Protein AF-A0A7Z9W1G8-F1 (afdb_monomer_lite)

Structure (mmCIF, N/CA/C/O backbone):
data_AF-A0A7Z9W1G8-F1
#
_entry.id   AF-A0A7Z9W1G8-F1
#
loop_
_atom_site.group_PDB
_atom_site.id
_atom_site.type_symbol
_atom_site.label_atom_id
_atom_site.label_alt_id
_atom_site.label_comp_id
_atom_site.label_asym_id
_atom_site.label_entity_id
_atom_site.label_seq_id
_atom_site.pdbx_PDB_ins_code
_atom_site.Cartn_x
_atom_site.Cartn_y
_atom_site.Cartn_z
_atom_site.occupancy
_atom_site.B_iso_or_equiv
_atom_site.auth_seq_id
_atom_site.auth_comp_id
_atom_site.auth_asym_id
_atom_site.auth_atom_id
_atom_site.pdbx_PDB_model_num
ATOM 1 N N . MET A 1 1 ? -39.811 21.915 31.260 1.00 35.97 1 MET A N 1
ATOM 2 C CA . MET A 1 1 ? -39.933 23.081 30.360 1.00 35.97 1 MET A CA 1
ATOM 3 C C . MET A 1 1 ? -39.373 22.663 29.004 1.00 35.97 1 MET A C 1
ATOM 5 O O . MET A 1 1 ? -38.176 22.435 28.903 1.00 35.97 1 MET A O 1
ATOM 9 N N . CYS A 1 2 ? -40.238 22.420 28.021 1.00 26.84 2 CYS A N 1
ATOM 10 C CA . CYS A 1 2 ? -39.863 22.025 26.661 1.00 26.84 2 CYS A CA 1
ATOM 11 C C . CYS A 1 2 ? -39.516 23.260 25.822 1.00 26.84 2 CYS A C 1
ATOM 13 O O . CYS A 1 2 ? -40.211 24.267 25.920 1.00 26.84 2 CYS A O 1
ATOM 15 N N . ALA A 1 3 ? -38.518 23.150 24.947 1.00 35.50 3 ALA A N 1
ATOM 16 C CA . ALA A 1 3 ? -38.383 24.015 23.780 1.00 35.50 3 ALA A CA 1
ATOM 17 C C . ALA A 1 3 ? -37.930 23.151 22.595 1.00 35.50 3 ALA A C 1
ATOM 19 O O . ALA A 1 3 ? -36.767 22.778 22.471 1.00 35.50 3 ALA A O 1
ATOM 20 N N . PHE A 1 4 ? -38.912 22.769 21.783 1.00 29.23 4 PHE A N 1
ATOM 21 C CA . PHE A 1 4 ? -38.781 22.031 20.534 1.00 29.23 4 PHE A CA 1
ATOM 22 C C . PHE A 1 4 ? -38.692 23.064 19.405 1.00 29.23 4 PHE A C 1
ATOM 24 O O . PHE A 1 4 ? -39.647 23.807 19.183 1.00 29.23 4 PHE A O 1
ATOM 31 N N . VAL A 1 5 ? -37.547 23.149 18.723 1.00 43.28 5 VAL A N 1
ATOM 32 C CA . VAL A 1 5 ? -37.393 23.953 17.501 1.00 43.28 5 VAL A CA 1
ATOM 33 C C . VAL A 1 5 ? -37.596 23.039 16.298 1.00 43.28 5 VAL A C 1
ATOM 35 O O . VAL A 1 5 ? -36.900 22.041 16.125 1.00 43.28 5 VAL A O 1
ATOM 38 N N . ALA A 1 6 ? -38.599 23.387 15.497 1.00 39.16 6 ALA A N 1
ATOM 39 C CA . ALA A 1 6 ? -39.082 22.637 14.354 1.00 39.16 6 ALA A CA 1
ATOM 40 C C . ALA A 1 6 ? -38.279 22.913 13.071 1.00 39.16 6 ALA A C 1
ATOM 42 O O . ALA A 1 6 ? -37.891 24.0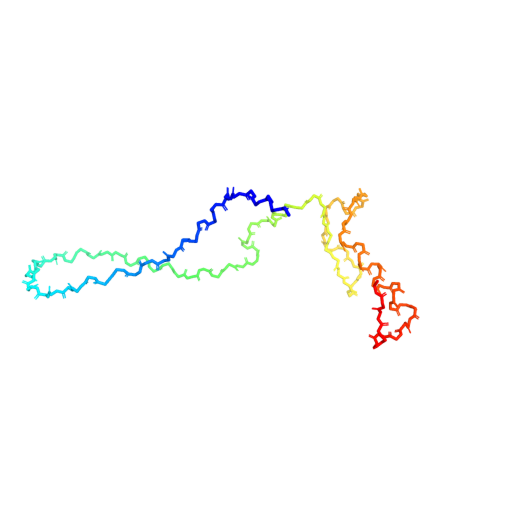43 12.793 1.00 39.16 6 ALA A O 1
ATOM 43 N N . GLY A 1 7 ? -38.179 21.876 12.235 1.00 37.41 7 GLY A N 1
ATOM 44 C CA . GLY A 1 7 ? -38.395 22.015 10.796 1.00 37.41 7 GLY A CA 1
ATOM 45 C C . GLY A 1 7 ? -37.166 22.219 9.915 1.00 37.41 7 GLY A C 1
ATOM 46 O O . GLY A 1 7 ? -36.841 23.346 9.564 1.00 37.41 7 GLY A O 1
ATOM 47 N N . ARG A 1 8 ? -36.608 21.119 9.390 1.00 37.72 8 ARG A N 1
ATOM 48 C CA . ARG A 1 8 ? -36.140 21.062 7.992 1.00 37.72 8 ARG A CA 1
ATOM 49 C C . ARG A 1 8 ? -36.544 19.718 7.383 1.00 37.72 8 ARG A C 1
ATOM 51 O O . ARG A 1 8 ? -36.065 18.664 7.784 1.00 37.72 8 ARG A O 1
ATOM 58 N N . SER A 1 9 ? -37.497 19.808 6.463 1.00 43.09 9 SER A N 1
ATOM 59 C CA . SER A 1 9 ? -38.107 18.731 5.685 1.00 43.09 9 SER A CA 1
ATOM 60 C C . SER A 1 9 ? -37.070 18.020 4.811 1.00 43.09 9 SER A C 1
ATOM 62 O O . SER A 1 9 ? -36.419 18.664 3.991 1.00 43.09 9 SER A O 1
ATOM 64 N N . LEU A 1 10 ? -36.931 16.703 4.966 1.00 45.06 10 LEU A N 1
ATOM 65 C CA . LEU A 1 10 ? -36.134 15.853 4.080 1.00 45.06 10 LEU A CA 1
ATOM 66 C C . LEU A 1 10 ? -37.072 15.257 3.024 1.00 45.06 10 LEU A C 1
ATOM 68 O O . LEU A 1 10 ? -37.858 14.358 3.319 1.00 45.06 10 LEU A O 1
ATOM 72 N N . SER A 1 11 ? -37.016 15.788 1.801 1.00 44.31 11 SER A N 1
ATOM 73 C CA . SER A 1 11 ? -37.791 15.294 0.661 1.00 44.31 11 SER A CA 1
ATOM 74 C C . SER A 1 11 ? -37.340 13.885 0.275 1.00 44.31 11 SER A C 1
ATOM 76 O O . SER A 1 11 ? -36.280 13.695 -0.318 1.00 44.31 11 SER A O 1
ATOM 78 N N . THR A 1 12 ? -38.157 12.889 0.597 1.00 45.31 12 THR A N 1
ATOM 79 C CA . THR A 1 12 ? -38.057 11.532 0.053 1.00 45.31 12 THR A CA 1
ATOM 80 C C . THR A 1 12 ? -38.761 11.529 -1.300 1.00 45.31 12 THR A C 1
ATOM 82 O O . THR A 1 12 ? -39.981 11.643 -1.372 1.00 45.31 12 THR A O 1
ATOM 85 N N . THR A 1 13 ? -38.002 11.450 -2.393 1.00 46.44 13 THR A N 1
ATOM 86 C CA . THR A 1 13 ? -38.599 11.322 -3.730 1.00 46.44 13 THR A CA 1
ATOM 87 C C . THR A 1 13 ? -39.008 9.866 -3.926 1.00 46.44 13 THR A C 1
ATOM 89 O O . THR A 1 13 ? -38.172 9.009 -4.204 1.00 46.44 13 THR A O 1
ATOM 92 N N . LEU A 1 14 ? -40.293 9.581 -3.711 1.00 50.47 14 LEU A N 1
ATOM 93 C CA . LEU A 1 14 ? -40.923 8.305 -4.035 1.00 50.47 14 LEU A CA 1
ATOM 94 C C . LEU A 1 14 ? -41.105 8.212 -5.554 1.00 50.47 14 LEU A C 1
ATOM 96 O O . LEU A 1 14 ? -41.748 9.062 -6.166 1.00 50.47 14 LEU A O 1
ATOM 100 N N . TRP A 1 15 ? -40.537 7.171 -6.155 1.00 41.84 15 TRP A N 1
ATOM 101 C CA . TRP A 1 15 ? -40.754 6.824 -7.556 1.00 41.84 15 TRP A CA 1
ATOM 102 C C . TRP A 1 15 ? -42.209 6.363 -7.744 1.00 41.84 15 TRP A C 1
ATOM 104 O O . TRP A 1 15 ? -42.601 5.329 -7.204 1.00 41.84 15 TRP A O 1
ATOM 114 N N . GLN A 1 16 ? -43.026 7.131 -8.470 1.00 51.47 16 GLN A N 1
ATOM 115 C CA . GLN A 1 16 ? -44.423 6.789 -8.758 1.00 51.47 16 GLN A CA 1
ATOM 116 C C . GLN A 1 16 ? -44.533 6.109 -10.129 1.00 51.47 16 GLN A C 1
ATOM 118 O O . GLN A 1 16 ? -44.219 6.703 -11.157 1.00 51.47 16 GLN A O 1
ATOM 123 N N . SER A 1 17 ? -44.980 4.851 -10.133 1.00 41.62 17 SER A N 1
ATOM 124 C CA . SER A 1 17 ? -45.308 4.095 -11.346 1.00 41.62 17 SER A CA 1
ATOM 125 C C . SER A 1 17 ? -46.710 4.482 -11.825 1.00 41.62 17 SER A C 1
ATOM 127 O O . SER A 1 17 ? -47.675 4.323 -11.079 1.00 41.62 17 SER A O 1
ATOM 129 N N . SER A 1 18 ? -46.825 5.010 -13.047 1.00 59.88 18 SER A N 1
ATOM 130 C CA . SER A 1 18 ? -48.107 5.321 -13.689 1.00 59.88 18 SER A CA 1
ATOM 131 C C . SER A 1 18 ? -48.527 4.157 -14.583 1.00 59.88 18 SER A C 1
ATOM 133 O O . SER A 1 18 ? -47.825 3.811 -15.532 1.00 59.88 18 SER A O 1
ATOM 135 N N . SER A 1 19 ? -49.659 3.535 -14.260 1.00 60.38 19 SER A N 1
ATOM 136 C CA . SER A 1 19 ? -50.265 2.444 -15.028 1.00 60.38 19 SER A CA 1
ATOM 137 C C . SER A 1 19 ? -51.426 3.007 -15.847 1.00 60.38 19 SER A C 1
ATOM 139 O O . SER A 1 19 ? -52.551 3.076 -15.361 1.00 60.38 19 SER A O 1
ATOM 141 N N . ALA A 1 20 ? -51.162 3.455 -17.074 1.00 46.44 20 ALA A N 1
ATOM 142 C CA . ALA A 1 20 ? -52.227 3.781 -18.018 1.00 46.44 20 ALA A CA 1
ATOM 143 C C . ALA A 1 20 ? -52.490 2.558 -18.905 1.00 46.44 20 ALA A C 1
ATOM 145 O O . ALA A 1 20 ? -51.615 2.137 -19.663 1.00 46.44 20 ALA A O 1
ATOM 146 N N . SER A 1 21 ? -53.676 1.965 -18.764 1.00 48.66 21 SER A N 1
ATOM 147 C CA . SER A 1 21 ? -54.160 0.867 -19.601 1.00 48.66 21 SER A CA 1
ATOM 148 C C . SER A 1 21 ? -54.355 1.348 -21.039 1.00 48.66 21 SER A C 1
ATOM 150 O O . SER A 1 21 ? -54.995 2.371 -21.267 1.00 48.66 21 SER A O 1
ATOM 152 N N . ILE A 1 22 ? -53.777 0.624 -21.995 1.00 48.41 22 ILE A N 1
ATOM 153 C CA . ILE A 1 22 ? -53.860 0.918 -23.428 1.00 48.41 22 ILE A CA 1
ATOM 154 C C . ILE A 1 22 ? -54.840 -0.080 -24.043 1.00 48.41 22 ILE A C 1
ATOM 156 O O . ILE A 1 22 ? -54.540 -1.272 -24.107 1.00 48.41 22 ILE A O 1
ATOM 160 N N . ASP A 1 23 ? -55.996 0.410 -24.487 1.00 50.97 23 ASP A N 1
ATOM 161 C CA . ASP A 1 23 ? -56.918 -0.345 -25.337 1.00 50.97 23 ASP A CA 1
ATOM 162 C C . ASP A 1 23 ? -56.442 -0.270 -26.803 1.00 50.97 23 ASP A C 1
ATOM 164 O O . ASP A 1 23 ? -56.066 0.814 -27.261 1.00 50.97 23 ASP A O 1
ATOM 168 N N . PRO A 1 24 ? -56.425 -1.379 -27.566 1.00 52.88 24 PRO A N 1
ATOM 169 C CA . PRO A 1 24 ? -55.952 -1.353 -28.945 1.00 52.88 24 PRO A CA 1
ATOM 170 C C . PRO A 1 24 ? -57.089 -1.070 -29.940 1.00 52.88 24 PRO A C 1
ATOM 172 O O . PRO A 1 24 ? -57.962 -1.912 -30.146 1.00 52.88 24 PRO A O 1
ATOM 175 N N . GLU A 1 25 ? -57.030 0.067 -30.639 1.00 55.66 25 GLU A N 1
ATOM 176 C CA . GLU A 1 25 ? -57.719 0.228 -31.929 1.00 55.66 25 GLU A CA 1
ATOM 177 C C . GLU A 1 25 ? -56.809 -0.206 -33.096 1.00 55.66 25 GLU A C 1
ATOM 179 O O . GLU A 1 25 ? -55.592 0.015 -33.049 1.00 55.66 25 GLU A O 1
ATOM 184 N N . PRO A 1 26 ? -57.357 -0.827 -34.161 1.00 50.00 26 PRO A N 1
ATOM 185 C CA . PRO A 1 26 ? -56.554 -1.370 -35.251 1.00 50.00 26 PRO A CA 1
ATOM 186 C C . PRO A 1 26 ? -56.070 -0.266 -36.204 1.00 50.00 26 PRO A C 1
ATOM 188 O O . PRO A 1 26 ? -56.786 0.185 -37.099 1.00 50.00 26 PRO A O 1
ATOM 191 N N . VAL A 1 27 ? -54.809 0.137 -36.048 1.00 52.22 27 VAL A N 1
ATOM 192 C CA . VAL A 1 27 ? -54.114 1.031 -36.985 1.00 52.22 27 VAL A CA 1
ATOM 193 C C . VAL A 1 27 ? -53.754 0.260 -38.258 1.00 52.22 27 VAL A C 1
ATOM 195 O O . VAL A 1 27 ? -52.967 -0.685 -38.231 1.00 52.22 27 VAL A O 1
ATOM 198 N N . THR A 1 28 ? -54.316 0.676 -39.395 1.00 56.59 28 THR A N 1
ATOM 199 C CA . THR A 1 28 ? -53.921 0.167 -40.717 1.00 56.59 28 THR A CA 1
ATOM 200 C C . THR A 1 28 ? -52.633 0.864 -41.154 1.00 56.59 28 THR A C 1
ATOM 202 O O . THR A 1 28 ? -52.600 2.087 -41.284 1.00 56.59 28 THR A O 1
ATOM 205 N N . VAL A 1 29 ? -51.568 0.090 -41.365 1.00 57.25 29 VAL A N 1
ATOM 206 C CA . VAL A 1 29 ? -50.236 0.596 -41.731 1.00 57.25 29 VAL A CA 1
ATOM 207 C C . VAL A 1 29 ? -50.100 0.614 -43.262 1.00 57.25 29 VAL A C 1
ATOM 209 O O . VAL A 1 29 ? -50.269 -0.442 -43.875 1.00 57.25 29 VAL A O 1
ATOM 212 N N . PRO A 1 30 ? -49.806 1.753 -43.920 1.00 48.34 30 PRO A N 1
ATOM 213 C CA . PRO A 1 30 ? -49.469 1.751 -45.340 1.00 48.34 30 PRO A CA 1
ATOM 214 C C . PRO A 1 30 ? -48.078 1.141 -45.559 1.00 48.34 30 PRO A C 1
ATOM 216 O O . PRO A 1 30 ? -47.154 1.379 -44.780 1.00 48.34 30 PRO A O 1
ATOM 219 N N . SER A 1 31 ? -47.938 0.351 -46.627 1.00 50.09 31 SER A N 1
ATOM 220 C CA . SER A 1 31 ? -46.694 -0.317 -47.014 1.00 50.09 31 SER A CA 1
ATOM 221 C C . SER A 1 31 ? -45.545 0.679 -47.174 1.00 50.09 31 SER A C 1
ATOM 223 O O . SER A 1 31 ? -45.528 1.490 -48.100 1.00 50.09 31 SER A O 1
ATOM 225 N N . ILE A 1 32 ? -44.572 0.583 -46.270 1.00 55.12 32 ILE A N 1
ATOM 226 C CA . ILE A 1 32 ? -43.251 1.185 -46.417 1.00 55.12 32 ILE A CA 1
ATOM 227 C C . ILE A 1 32 ? -42.532 0.440 -47.540 1.00 55.12 32 ILE A C 1
ATOM 229 O O . ILE A 1 32 ? -42.363 -0.777 -47.493 1.00 55.12 32 ILE A O 1
ATOM 233 N N . VAL A 1 33 ? -42.151 1.190 -48.571 1.00 53.97 33 VAL A N 1
ATOM 234 C CA . VAL A 1 33 ? -41.173 0.765 -49.571 1.00 53.97 33 VAL A CA 1
ATOM 235 C C . VAL A 1 33 ? -39.872 0.478 -48.829 1.00 53.97 33 VAL A C 1
ATOM 237 O O . VAL A 1 33 ? -39.331 1.353 -48.155 1.00 53.97 33 VAL A O 1
ATOM 240 N N . GLU A 1 34 ? -39.418 -0.766 -48.913 1.00 60.59 34 GLU A N 1
ATOM 241 C CA . GLU A 1 34 ? -38.190 -1.242 -48.291 1.00 60.59 34 GLU A CA 1
ATOM 242 C C . GLU A 1 34 ? -36.984 -0.641 -49.020 1.00 60.59 34 GLU A C 1
ATOM 244 O O . GLU A 1 34 ? -36.482 -1.180 -50.005 1.00 60.59 34 GLU A O 1
ATOM 249 N N . 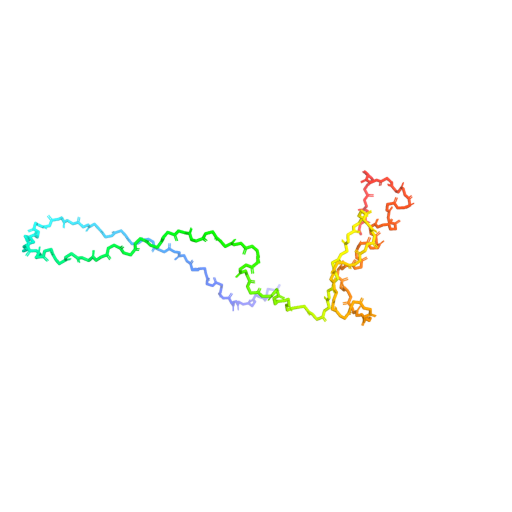GLU A 1 35 ? -36.5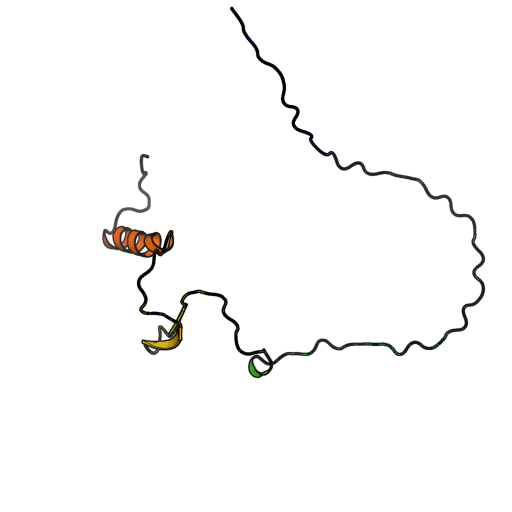41 0.525 -48.558 1.00 51.19 35 GLU A N 1
ATOM 250 C CA . GLU A 1 35 ? -35.220 1.038 -48.890 1.00 51.19 35 GLU A CA 1
ATOM 251 C C . GLU A 1 35 ? -34.195 0.204 -48.118 1.00 51.19 35 GLU A C 1
ATOM 253 O O . GLU A 1 35 ? -34.122 0.247 -46.888 1.00 51.19 35 GLU A O 1
ATOM 258 N N . THR A 1 36 ? -33.443 -0.619 -48.851 1.00 54.53 36 THR A N 1
ATOM 259 C CA . THR A 1 36 ? -32.385 -1.482 -48.324 1.00 54.53 36 THR A CA 1
ATOM 260 C C . THR A 1 36 ? -31.316 -0.634 -47.628 1.00 54.53 36 THR A C 1
ATOM 262 O O . THR A 1 36 ? -30.384 -0.138 -48.258 1.00 54.53 36 THR A O 1
ATOM 265 N N . GLN A 1 37 ? -31.439 -0.468 -46.311 1.00 58.28 37 GLN A N 1
ATOM 266 C CA . GLN A 1 37 ? -30.367 0.059 -45.472 1.00 58.28 37 GLN A CA 1
ATOM 267 C C . GLN A 1 37 ? -29.201 -0.938 -45.482 1.00 58.28 37 GLN A C 1
ATOM 269 O O . GLN A 1 37 ? -29.409 -2.104 -45.133 1.00 58.28 37 GLN A O 1
ATOM 274 N N . PRO A 1 38 ? -27.967 -0.531 -45.840 1.00 51.28 38 PRO A N 1
ATOM 275 C CA . PRO A 1 38 ? -26.820 -1.388 -45.615 1.00 51.28 38 PRO A CA 1
ATOM 276 C C . PRO A 1 38 ? -26.685 -1.603 -44.108 1.00 51.28 38 PRO A C 1
ATOM 278 O O . PRO A 1 38 ? -26.566 -0.661 -43.322 1.00 51.28 38 PRO A O 1
ATOM 281 N N . SER A 1 39 ? -26.739 -2.869 -43.711 1.00 55.34 39 SER A N 1
ATOM 282 C CA . SER A 1 39 ? -26.454 -3.327 -42.363 1.00 55.34 39 SER A CA 1
ATOM 283 C C . SER A 1 39 ? -25.051 -2.869 -41.966 1.00 55.34 39 SER A C 1
ATOM 285 O O . SER A 1 39 ? -24.058 -3.470 -42.381 1.00 55.34 39 SER A O 1
ATOM 287 N N . ASN A 1 40 ? -24.947 -1.823 -41.148 1.00 63.88 40 ASN A N 1
ATOM 288 C CA . ASN A 1 40 ? -23.711 -1.510 -40.439 1.00 63.88 40 ASN A CA 1
ATOM 289 C C . ASN A 1 40 ? -23.523 -2.530 -39.310 1.00 63.88 40 ASN A C 1
ATOM 291 O O . ASN A 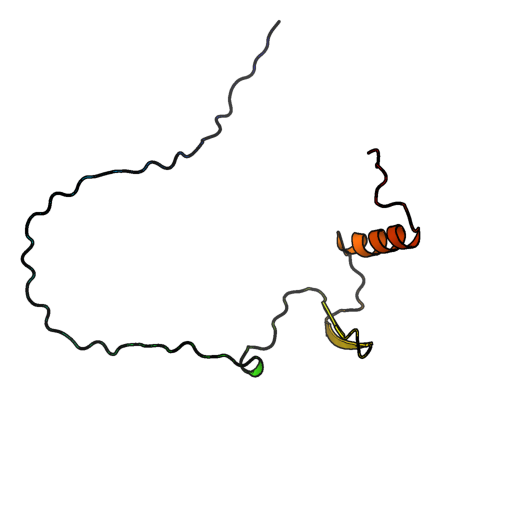1 40 ? -23.645 -2.214 -38.128 1.00 63.88 40 ASN A O 1
ATOM 295 N N . THR A 1 41 ? -23.235 -3.774 -39.685 1.00 62.06 41 THR A N 1
ATOM 296 C CA . THR A 1 41 ? -22.693 -4.778 -38.776 1.00 62.06 41 THR A CA 1
ATOM 297 C C . THR A 1 41 ? -21.238 -4.402 -38.526 1.00 62.06 41 THR A C 1
ATOM 299 O O . THR A 1 41 ? -20.333 -4.842 -39.229 1.00 62.06 41 THR A O 1
ATOM 302 N N . VAL A 1 42 ? -21.008 -3.507 -37.564 1.00 73.75 42 VAL A N 1
ATOM 303 C CA . VAL A 1 42 ? -19.659 -3.244 -37.059 1.00 73.75 42 VAL A CA 1
ATOM 304 C C . VAL A 1 42 ? -19.293 -4.433 -36.183 1.00 73.75 42 VAL A C 1
ATOM 306 O O . VAL A 1 42 ? -19.739 -4.531 -35.040 1.00 73.75 42 VAL A O 1
ATOM 309 N N . GLU A 1 43 ? -18.530 -5.371 -36.741 1.00 73.75 43 GLU A N 1
ATOM 310 C CA . GLU A 1 43 ? -17.977 -6.471 -35.958 1.00 73.75 43 GLU A CA 1
ATOM 311 C C . GLU A 1 43 ? -17.134 -5.914 -34.797 1.00 73.75 43 GLU A C 1
ATOM 313 O O . GLU A 1 43 ? -16.408 -4.926 -34.978 1.00 73.75 43 GLU A O 1
ATOM 318 N N . PRO A 1 44 ? -17.216 -6.506 -33.591 1.00 75.12 44 PRO A N 1
ATOM 319 C CA . PRO A 1 44 ? -16.397 -6.076 -32.471 1.00 75.12 44 PRO A CA 1
ATOM 320 C C . PRO A 1 44 ? -14.924 -6.280 -32.825 1.00 75.12 44 PRO A C 1
ATOM 322 O O . PRO A 1 44 ? -14.432 -7.404 -32.923 1.00 75.12 44 PRO A O 1
ATOM 325 N N . ARG A 1 45 ? -14.208 -5.173 -33.033 1.00 76.00 45 ARG A N 1
ATOM 326 C CA . ARG A 1 45 ? -12.779 -5.209 -33.328 1.00 76.00 45 ARG A CA 1
ATOM 327 C C . ARG A 1 45 ? -12.030 -5.679 -32.086 1.00 76.00 45 ARG A C 1
ATOM 329 O O . ARG A 1 45 ? -12.050 -5.008 -31.056 1.00 76.00 45 ARG A O 1
ATOM 336 N N . VAL A 1 46 ? -11.334 -6.805 -32.205 1.00 78.69 46 VAL A N 1
ATOM 337 C CA . VAL A 1 46 ? -10.321 -7.207 -31.228 1.00 78.69 46 VAL A CA 1
ATOM 338 C C . VAL A 1 46 ? -9.170 -6.210 -31.351 1.00 78.69 46 VAL A C 1
ATOM 340 O O . VAL A 1 46 ? -8.538 -6.126 -32.402 1.00 78.69 46 VAL A O 1
ATOM 343 N N . LEU A 1 47 ? -8.961 -5.400 -30.315 1.00 72.81 47 LEU A N 1
ATOM 344 C CA . LEU A 1 47 ? -7.810 -4.505 -30.230 1.00 72.81 47 LEU A CA 1
ATOM 345 C C . LEU A 1 47 ? -6.648 -5.286 -29.624 1.00 72.81 47 LEU A C 1
ATOM 347 O O . LEU A 1 47 ? -6.789 -5.839 -28.531 1.00 72.81 47 LEU A O 1
ATOM 351 N N . ASP A 1 48 ? -5.515 -5.321 -30.322 1.00 77.50 48 ASP A N 1
ATOM 352 C CA . ASP A 1 48 ? -4.262 -5.744 -29.707 1.00 77.50 48 ASP A CA 1
ATOM 353 C C . ASP A 1 48 ? -3.793 -4.657 -28.724 1.00 77.50 48 ASP A C 1
ATOM 355 O O . ASP A 1 48 ? -4.078 -3.470 -28.897 1.00 77.50 48 ASP A O 1
ATOM 359 N N . VAL A 1 49 ? -3.053 -5.033 -27.682 1.00 72.75 49 VAL A N 1
ATOM 360 C CA . VAL A 1 49 ? -2.474 -4.079 -26.722 1.00 72.75 49 VAL A CA 1
ATOM 361 C C . VAL A 1 49 ? -1.560 -3.081 -27.439 1.00 72.75 49 VAL A C 1
ATOM 363 O O . VAL A 1 49 ? -1.499 -1.918 -27.047 1.00 72.75 49 VAL A O 1
ATOM 366 N N . SER A 1 50 ? -0.907 -3.507 -28.525 1.00 74.25 50 SER A N 1
ATOM 367 C CA . SER A 1 50 ? -0.105 -2.648 -29.402 1.00 74.25 50 SER A CA 1
ATOM 368 C C . SER A 1 50 ? -0.920 -1.622 -30.199 1.00 74.25 50 SER A C 1
ATOM 370 O O . SER A 1 50 ? -0.367 -0.594 -30.587 1.00 74.25 50 SER A O 1
ATOM 372 N N . ASP A 1 51 ? -2.220 -1.860 -30.402 1.00 77.44 51 ASP A N 1
ATOM 373 C CA . ASP A 1 51 ? -3.143 -0.937 -31.076 1.00 77.44 51 ASP A CA 1
ATOM 374 C C . ASP A 1 51 ? -3.767 0.082 -30.110 1.00 77.44 51 ASP A C 1
ATOM 376 O O . ASP A 1 51 ? -4.456 1.019 -30.533 1.00 77.44 51 ASP A O 1
ATOM 380 N N . LEU A 1 52 ? -3.553 -0.089 -28.801 1.00 74.12 52 LEU A N 1
ATOM 381 C CA . LEU A 1 52 ? -4.016 0.869 -27.811 1.00 74.12 52 LEU A CA 1
ATOM 382 C C . LEU A 1 52 ? -3.119 2.115 -27.848 1.00 74.12 52 LEU A C 1
ATOM 384 O O . LEU A 1 52 ? -1.892 2.003 -27.899 1.00 74.12 52 LEU A O 1
ATOM 388 N N . PRO A 1 53 ? -3.699 3.328 -27.792 1.00 71.00 53 PRO A N 1
ATOM 389 C CA . PRO A 1 53 ? -2.909 4.545 -27.688 1.00 71.00 53 PRO A CA 1
ATOM 390 C C . PRO A 1 53 ? -1.979 4.455 -26.475 1.00 71.00 53 PRO A C 1
ATOM 392 O O . PRO A 1 53 ? -2.380 3.939 -25.427 1.00 71.00 53 PRO A O 1
ATOM 395 N N . SER A 1 54 ? -0.755 4.978 -26.622 1.00 69.75 54 SER A N 1
ATOM 396 C CA . SER A 1 54 ? 0.271 4.953 -25.575 1.00 69.75 54 SER A CA 1
ATOM 397 C C . SER A 1 54 ? -0.334 5.309 -24.218 1.00 69.75 54 SER A C 1
ATOM 399 O O . SER A 1 54 ? -1.065 6.297 -24.090 1.00 69.75 54 SER A O 1
ATOM 401 N N . HIS A 1 55 ? -0.094 4.449 -23.225 1.00 66.38 55 HIS A N 1
ATOM 402 C CA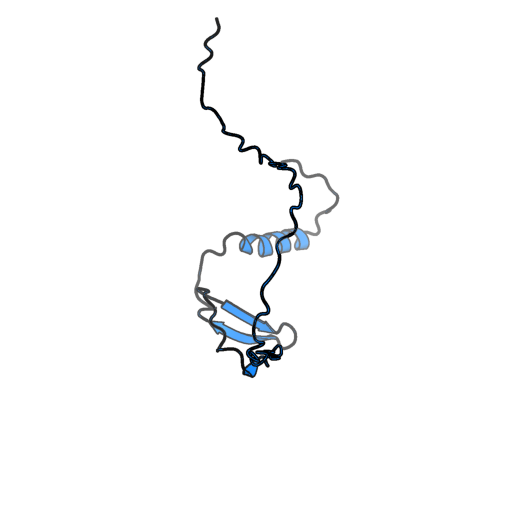 . HIS A 1 55 ? -0.760 4.494 -21.927 1.00 66.38 55 HIS A CA 1
ATOM 403 C C . HIS A 1 55 ? -0.689 5.903 -21.325 1.00 66.38 55 HIS A C 1
ATOM 405 O O . HIS A 1 55 ? 0.341 6.331 -20.807 1.00 66.38 55 HIS A O 1
ATOM 411 N N . ARG A 1 56 ? -1.796 6.652 -21.395 1.00 74.12 56 ARG A N 1
ATOM 412 C CA . ARG A 1 56 ? -1.887 7.971 -20.770 1.00 74.12 56 ARG A CA 1
ATOM 413 C C . ARG A 1 56 ? -2.249 7.797 -19.309 1.00 74.12 56 ARG A C 1
ATOM 415 O O . ARG A 1 56 ? -3.420 7.823 -18.935 1.00 74.12 56 ARG A O 1
ATOM 422 N N . LEU A 1 57 ? -1.221 7.626 -18.489 1.00 84.62 57 LEU A N 1
ATOM 423 C CA . LEU A 1 57 ? -1.358 7.630 -17.046 1.00 84.62 57 LEU A CA 1
ATOM 424 C C . LEU A 1 57 ? -1.489 9.072 -16.545 1.00 84.62 57 LEU A C 1
ATOM 426 O O . LEU A 1 57 ? -0.588 9.887 -16.715 1.00 84.62 57 LEU A O 1
ATOM 430 N N . ARG A 1 58 ? -2.623 9.387 -15.914 1.00 89.56 58 ARG A N 1
ATOM 431 C CA . ARG A 1 58 ? -2.844 10.661 -15.213 1.00 89.56 58 ARG A CA 1
ATOM 432 C C . ARG A 1 58 ? -2.567 10.487 -13.724 1.00 89.56 58 ARG A C 1
ATOM 434 O O . ARG A 1 58 ? -3.449 10.668 -12.893 1.00 89.56 58 ARG A O 1
ATOM 441 N N . ALA A 1 59 ? -1.350 10.072 -13.413 1.00 91.88 59 ALA A N 1
ATOM 442 C CA . ALA A 1 59 ? -0.831 10.046 -12.059 1.00 91.88 59 ALA A CA 1
ATOM 443 C C . ALA A 1 59 ? 0.319 11.041 -11.991 1.00 91.88 59 ALA A C 1
ATOM 445 O O . ALA A 1 59 ? 1.066 11.195 -12.952 1.00 91.88 59 ALA A O 1
ATOM 446 N N . GLU A 1 60 ? 0.457 11.714 -10.858 1.00 93.19 60 GLU A N 1
ATOM 447 C CA . GLU A 1 60 ? 1.567 12.637 -10.664 1.00 93.19 60 GLU A CA 1
ATOM 448 C C . GLU A 1 60 ? 2.893 11.849 -10.539 1.00 93.19 60 GLU A C 1
ATOM 450 O O . GLU A 1 60 ? 3.931 12.381 -10.893 1.00 93.19 60 GLU A O 1
ATOM 455 N N . ALA A 1 61 ? 2.888 10.613 -10.018 1.00 94.50 61 ALA A N 1
ATOM 456 C CA . ALA A 1 61 ? 4.026 9.679 -10.020 1.00 94.50 61 ALA A CA 1
ATOM 457 C C . ALA A 1 61 ? 3.527 8.239 -10.118 1.00 94.50 61 ALA A C 1
ATOM 459 O O . ALA A 1 61 ? 2.434 7.918 -9.641 1.00 94.50 61 ALA A O 1
ATOM 460 N N . ALA A 1 62 ? 4.345 7.367 -10.703 1.00 94.38 62 ALA A N 1
ATOM 461 C CA . ALA A 1 62 ? 4.057 5.946 -10.793 1.00 94.38 62 ALA A CA 1
ATOM 462 C C . ALA A 1 62 ? 5.313 5.108 -11.045 1.00 94.38 62 ALA A C 1
ATOM 464 O O . ALA A 1 62 ? 6.294 5.566 -11.632 1.00 94.38 62 ALA A O 1
ATOM 465 N N . VAL A 1 63 ? 5.250 3.849 -10.620 1.00 94.81 63 VAL A N 1
ATOM 466 C CA . VAL A 1 63 ? 6.282 2.839 -10.841 1.00 94.81 63 VAL A CA 1
ATOM 467 C C . VAL A 1 63 ? 5.615 1.490 -11.093 1.00 94.81 63 VAL A C 1
ATOM 469 O O . VAL A 1 63 ? 4.656 1.129 -10.413 1.00 94.81 63 VAL A O 1
ATOM 472 N N . VAL A 1 64 ? 6.122 0.746 -12.072 1.00 94.81 64 VAL A N 1
ATOM 473 C CA . VAL A 1 64 ? 5.766 -0.651 -12.324 1.00 94.81 64 VAL A CA 1
ATOM 474 C C . VAL A 1 64 ? 7.019 -1.487 -12.122 1.00 94.81 64 VAL A C 1
ATOM 476 O O . VAL A 1 64 ? 8.024 -1.301 -12.807 1.00 94.81 64 VAL A O 1
ATOM 479 N N . TYR A 1 65 ? 6.950 -2.400 -11.162 1.00 96.75 65 TYR A N 1
ATOM 480 C CA . TYR A 1 65 ? 8.065 -3.224 -10.716 1.00 96.75 65 TYR A CA 1
ATOM 481 C C . TYR A 1 65 ? 7.767 -4.701 -10.969 1.00 96.75 65 TYR A C 1
ATOM 483 O O . TYR A 1 65 ? 6.672 -5.173 -10.661 1.00 96.75 65 TYR A O 1
ATOM 491 N N . ASN A 1 66 ? 8.738 -5.433 -11.511 1.00 97.50 66 ASN A N 1
ATOM 492 C CA . ASN A 1 66 ? 8.665 -6.879 -11.648 1.00 97.50 66 ASN A CA 1
ATOM 493 C C . ASN A 1 66 ? 9.270 -7.547 -10.399 1.00 97.50 66 ASN A C 1
ATOM 495 O O . ASN A 1 66 ? 10.491 -7.533 -10.241 1.00 97.50 66 ASN A O 1
ATOM 499 N N . PRO A 1 67 ? 8.467 -8.196 -9.536 1.00 96.75 67 PRO A N 1
ATOM 500 C CA . PRO A 1 67 ? 8.983 -8.814 -8.317 1.00 96.75 67 PRO A CA 1
ATOM 501 C C . PRO A 1 67 ? 9.799 -10.090 -8.559 1.00 96.75 67 PRO A C 1
ATOM 503 O O . PRO A 1 67 ? 10.460 -10.545 -7.634 1.00 96.75 67 PRO A O 1
ATOM 506 N N . LYS A 1 68 ? 9.755 -10.683 -9.764 1.00 97.75 68 LYS A N 1
ATOM 507 C CA . LYS A 1 68 ? 10.543 -11.879 -10.107 1.00 97.75 68 LYS A CA 1
ATOM 508 C C . LYS A 1 68 ? 11.949 -11.532 -10.588 1.00 97.75 68 LYS A C 1
ATOM 510 O O . LYS A 1 68 ? 12.894 -12.210 -10.210 1.00 97.75 68 LYS A O 1
ATOM 515 N N . THR A 1 69 ? 12.079 -10.520 -11.451 1.00 97.69 69 THR A N 1
ATOM 516 C CA . THR A 1 69 ? 13.387 -10.079 -11.981 1.00 97.69 69 THR A CA 1
ATOM 517 C C . THR A 1 69 ? 14.010 -8.958 -11.156 1.00 97.69 69 THR A C 1
ATOM 519 O O . THR A 1 69 ? 15.187 -8.667 -11.315 1.00 97.69 69 THR A O 1
ATOM 522 N N . HIS A 1 70 ? 13.237 -8.358 -10.249 1.00 96.50 70 HIS A N 1
ATOM 523 C CA . HIS A 1 70 ? 13.607 -7.193 -9.450 1.00 96.50 70 HIS A CA 1
ATOM 524 C C . HIS A 1 70 ? 13.901 -5.924 -10.267 1.00 96.50 70 HIS A C 1
ATOM 526 O O . HIS A 1 70 ? 14.600 -5.027 -9.797 1.00 96.50 70 HIS A O 1
ATOM 532 N N . GLU A 1 71 ? 13.322 -5.811 -11.462 1.00 97.12 71 GLU A N 1
ATOM 533 C CA . GLU A 1 71 ? 13.525 -4.679 -12.368 1.00 97.12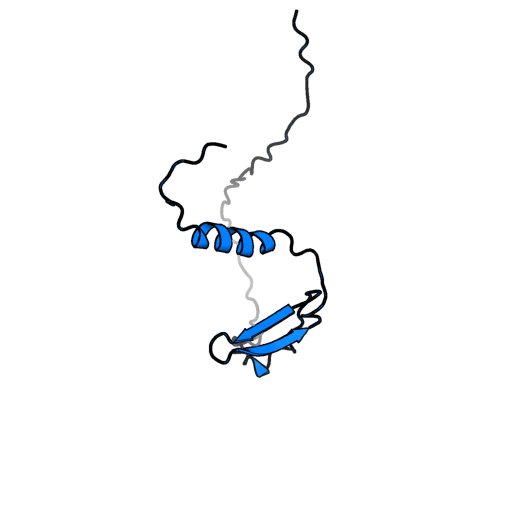 71 GLU A CA 1
ATOM 534 C C . GLU A 1 71 ? 12.309 -3.748 -12.410 1.00 97.12 71 GLU A C 1
ATOM 536 O O . GLU A 1 71 ? 11.155 -4.175 -12.308 1.00 97.12 71 GLU A O 1
ATOM 541 N N . ILE A 1 72 ? 12.564 -2.454 -12.605 1.00 95.62 72 ILE A N 1
ATOM 542 C CA . ILE A 1 72 ? 11.523 -1.473 -12.916 1.00 95.62 72 ILE A CA 1
ATOM 543 C C . ILE A 1 72 ? 11.244 -1.550 -14.416 1.00 95.62 72 ILE A C 1
ATOM 545 O O . ILE A 1 72 ? 12.109 -1.240 -15.229 1.00 95.62 72 ILE A O 1
ATOM 549 N N . VAL A 1 73 ? 10.024 -1.939 -14.777 1.00 94.88 73 VAL A N 1
ATOM 550 C CA . VAL A 1 73 ? 9.584 -2.045 -16.177 1.00 94.88 73 VAL A CA 1
ATOM 551 C C . VAL A 1 73 ? 9.258 -0.663 -16.742 1.00 94.88 73 VAL A C 1
ATOM 553 O O . VAL A 1 73 ? 9.493 -0.390 -17.916 1.00 94.88 73 VAL A O 1
ATOM 556 N N . TRP A 1 74 ? 8.708 0.218 -15.904 1.00 93.62 74 TRP A N 1
ATOM 557 C CA . TRP A 1 74 ? 8.347 1.581 -16.278 1.00 93.62 74 TRP A CA 1
ATOM 558 C C . TRP A 1 74 ? 8.213 2.471 -15.036 1.00 93.62 74 TRP A C 1
ATOM 560 O O . TRP A 1 74 ? 7.807 1.999 -13.972 1.00 93.62 74 TRP A O 1
ATOM 570 N N . ALA A 1 75 ? 8.530 3.760 -15.162 1.00 93.88 75 ALA A N 1
ATOM 571 C CA . ALA A 1 75 ? 8.401 4.731 -14.080 1.00 93.88 75 ALA A CA 1
ATOM 572 C C . ALA A 1 75 ? 8.194 6.162 -14.597 1.00 93.88 75 ALA A C 1
ATOM 574 O O . ALA A 1 75 ? 8.623 6.515 -15.693 1.00 93.88 75 ALA A O 1
ATOM 575 N N . THR A 1 76 ? 7.571 7.006 -13.776 1.00 94.31 76 THR A N 1
ATOM 576 C CA . THR A 1 76 ? 7.493 8.467 -13.938 1.00 94.31 76 THR A CA 1
ATOM 577 C C . THR A 1 76 ? 7.544 9.101 -12.550 1.00 94.31 76 THR A C 1
ATOM 579 O O . THR A 1 76 ? 6.779 8.702 -11.674 1.00 94.31 76 THR A O 1
ATOM 582 N N . ASP A 1 77 ? 8.481 10.029 -12.330 1.00 95.31 77 ASP A N 1
ATOM 583 C CA . ASP A 1 77 ? 8.713 10.738 -11.056 1.00 95.31 77 ASP A CA 1
ATOM 584 C C . ASP A 1 77 ? 8.812 9.837 -9.806 1.00 95.31 77 ASP A C 1
ATOM 586 O O . ASP A 1 77 ? 8.502 10.244 -8.687 1.00 95.31 77 ASP A O 1
ATOM 590 N N . ALA A 1 78 ? 9.288 8.597 -9.977 1.00 93.81 78 ALA A N 1
ATOM 591 C CA . ALA A 1 78 ? 9.228 7.550 -8.952 1.00 93.81 78 ALA A CA 1
ATOM 592 C C . ALA A 1 78 ? 10.061 7.817 -7.683 1.00 93.81 78 ALA A C 1
ATOM 594 O O . ALA A 1 78 ? 9.831 7.174 -6.665 1.00 93.81 78 ALA A O 1
ATOM 595 N N . GLN A 1 79 ? 11.030 8.735 -7.737 1.00 95.62 79 GLN A N 1
ATOM 596 C CA . GLN A 1 79 ? 11.903 9.074 -6.604 1.00 95.62 79 GLN A CA 1
ATOM 597 C C . GLN A 1 79 ? 11.491 10.372 -5.894 1.00 95.62 79 GLN A C 1
ATOM 599 O O . GLN A 1 79 ? 12.154 10.800 -4.951 1.00 95.62 79 GLN A O 1
ATOM 604 N N . GLN A 1 80 ? 10.419 11.033 -6.340 1.00 96.50 80 GLN A N 1
ATOM 605 C CA . GLN A 1 80 ? 9.984 12.277 -5.719 1.00 96.50 80 GLN A CA 1
ATOM 606 C C . GLN A 1 80 ? 9.249 11.996 -4.403 1.00 96.50 80 GLN A C 1
ATOM 608 O O . GLN A 1 80 ? 8.292 11.224 -4.360 1.00 96.50 80 GLN A O 1
ATOM 613 N N . GLN A 1 81 ? 9.668 12.661 -3.324 1.00 96.25 81 GLN A N 1
ATOM 614 C CA . GLN A 1 81 ? 9.028 12.536 -2.015 1.00 96.25 81 GLN A CA 1
ATOM 615 C C . GLN A 1 81 ? 7.647 13.195 -2.001 1.00 96.25 81 GLN A C 1
ATOM 617 O O . GLN A 1 81 ? 7.493 14.331 -2.453 1.00 96.25 81 GLN A O 1
ATOM 622 N N . ARG A 1 82 ? 6.644 12.486 -1.467 1.00 95.62 82 ARG A N 1
ATOM 623 C CA . ARG A 1 82 ? 5.241 12.922 -1.475 1.00 95.62 82 ARG A CA 1
ATOM 624 C C . ARG A 1 82 ? 4.463 12.407 -0.264 1.00 95.62 82 ARG A C 1
ATOM 626 O O . ARG A 1 82 ? 4.826 11.371 0.295 1.00 95.62 82 ARG A O 1
ATOM 633 N N . PRO A 1 83 ? 3.360 13.069 0.123 1.00 97.06 83 PRO A N 1
ATOM 634 C CA . PRO A 1 83 ? 2.386 12.485 1.035 1.00 97.06 83 PRO A CA 1
ATOM 635 C C . PRO A 1 83 ? 1.730 11.254 0.398 1.00 97.06 83 PRO A C 1
ATOM 637 O O . PRO A 1 83 ? 1.160 11.336 -0.685 1.00 97.06 83 PRO A O 1
ATOM 640 N N . ILE A 1 84 ? 1.778 10.115 1.088 1.00 96.75 84 ILE A N 1
ATOM 641 C CA . ILE A 1 84 ? 1.275 8.828 0.569 1.00 96.75 84 ILE A CA 1
ATOM 642 C C . ILE A 1 84 ? -0.096 8.425 1.148 1.00 96.75 84 ILE A C 1
ATOM 644 O O . ILE A 1 84 ? -0.629 7.360 0.839 1.00 96.75 84 ILE A O 1
ATOM 648 N N . ALA A 1 85 ? -0.683 9.280 1.995 1.00 96.44 85 ALA A N 1
ATOM 649 C CA . ALA A 1 85 ? -1.987 9.089 2.632 1.00 96.44 85 ALA A CA 1
ATOM 650 C C . ALA A 1 85 ? -2.156 7.677 3.235 1.00 96.44 85 ALA A C 1
ATOM 652 O O . ALA A 1 85 ? -1.376 7.253 4.085 1.00 96.44 85 ALA A O 1
ATOM 653 N N . SER A 1 86 ? -3.179 6.932 2.812 1.00 98.56 86 SER A N 1
ATOM 654 C CA . SER A 1 86 ? -3.466 5.603 3.359 1.00 98.56 86 SER A CA 1
ATOM 655 C C . SER A 1 86 ? -2.465 4.518 2.956 1.00 98.56 86 SER A C 1
ATOM 657 O O . SER A 1 86 ? -2.509 3.454 3.567 1.00 98.56 86 SER A O 1
ATOM 659 N N . ILE A 1 87 ? -1.535 4.762 2.023 1.00 97.56 87 ILE A N 1
ATOM 660 C CA . ILE A 1 87 ? -0.461 3.801 1.703 1.00 97.56 87 ILE A CA 1
ATOM 661 C C . ILE A 1 87 ? 0.448 3.577 2.920 1.00 97.56 87 ILE A C 1
ATOM 663 O O . ILE A 1 87 ? 0.966 2.478 3.095 1.00 97.56 87 ILE A O 1
ATOM 667 N N . THR A 1 88 ? 0.545 4.544 3.842 1.00 97.94 88 THR A N 1
ATOM 668 C CA . THR A 1 88 ? 1.236 4.379 5.135 1.00 97.94 88 THR A CA 1
ATOM 669 C C . THR A 1 88 ? 0.776 3.127 5.896 1.00 97.94 88 THR A C 1
ATOM 671 O O . THR A 1 88 ? 1.572 2.508 6.599 1.00 97.94 88 THR A O 1
ATOM 674 N N . LYS A 1 89 ? -0.480 2.691 5.703 1.00 98.38 89 LYS A N 1
ATOM 675 C CA . LYS A 1 89 ? -1.022 1.479 6.335 1.00 98.38 89 LYS A CA 1
ATOM 676 C C . LYS A 1 89 ? -0.298 0.199 5.911 1.00 98.38 89 LYS A C 1
ATOM 678 O O . LYS A 1 89 ? -0.322 -0.755 6.676 1.00 98.38 89 LYS A O 1
ATOM 683 N N . VAL A 1 90 ? 0.363 0.171 4.749 1.00 98.25 90 VAL A N 1
ATOM 684 C CA . VAL A 1 90 ? 1.190 -0.974 4.331 1.00 98.25 90 VAL A CA 1
ATOM 685 C C . VAL A 1 90 ? 2.342 -1.168 5.313 1.00 98.25 90 VAL A C 1
ATOM 687 O O . VAL A 1 90 ? 2.524 -2.268 5.823 1.00 98.25 90 VAL A O 1
ATOM 690 N N . MET A 1 91 ? 3.063 -0.096 5.658 1.00 98.00 91 MET A N 1
ATOM 691 C CA . MET A 1 91 ? 4.145 -0.182 6.641 1.00 98.00 91 MET A CA 1
ATOM 692 C C . MET A 1 91 ? 3.608 -0.530 8.032 1.00 98.00 91 MET A C 1
ATOM 694 O O . MET A 1 91 ? 4.191 -1.357 8.724 1.00 98.00 91 MET A O 1
ATOM 698 N N . THR A 1 92 ? 2.466 0.040 8.432 1.00 97.94 92 THR A N 1
ATOM 699 C CA . THR A 1 92 ? 1.817 -0.325 9.701 1.00 97.94 92 THR A CA 1
ATOM 700 C C . THR A 1 92 ? 1.469 -1.812 9.753 1.00 97.94 92 THR A C 1
ATOM 702 O O . THR A 1 92 ? 1.760 -2.462 10.750 1.00 97.94 92 THR A O 1
ATOM 705 N N . ALA A 1 93 ? 0.889 -2.365 8.685 1.00 97.62 93 ALA A N 1
ATOM 706 C CA . ALA A 1 93 ? 0.564 -3.784 8.610 1.00 97.62 93 ALA A CA 1
ATOM 707 C C . ALA A 1 93 ? 1.822 -4.656 8.713 1.00 97.62 93 ALA A C 1
ATOM 709 O O . ALA A 1 93 ? 1.825 -5.618 9.476 1.00 97.62 93 ALA A O 1
ATOM 710 N N . LEU A 1 94 ? 2.902 -4.290 8.012 1.00 97.88 94 LEU A N 1
ATOM 711 C CA . LEU A 1 94 ? 4.179 -5.000 8.108 1.00 97.88 94 LEU A CA 1
ATOM 712 C C . LEU A 1 94 ? 4.727 -4.994 9.539 1.00 97.88 94 LEU A C 1
ATOM 714 O O . LEU A 1 94 ? 5.070 -6.054 10.044 1.00 97.88 94 LEU A O 1
ATOM 718 N N . VAL A 1 95 ? 4.733 -3.842 10.218 1.00 97.44 95 VAL A N 1
ATOM 719 C CA . VAL A 1 95 ? 5.191 -3.735 11.616 1.00 97.44 95 VAL A CA 1
ATOM 720 C C . VAL A 1 95 ? 4.339 -4.583 12.562 1.00 97.44 95 VAL A C 1
ATOM 722 O O . VAL A 1 95 ? 4.872 -5.219 13.464 1.00 97.44 95 VAL A O 1
ATOM 725 N N . VAL A 1 96 ? 3.020 -4.619 12.367 1.00 96.50 96 VAL A N 1
ATOM 726 C CA . VAL A 1 96 ? 2.118 -5.432 13.195 1.00 96.50 96 VAL A CA 1
ATOM 727 C C . VAL A 1 96 ? 2.374 -6.930 12.999 1.00 96.50 96 VAL A C 1
ATOM 729 O O . VAL A 1 96 ? 2.428 -7.674 13.976 1.00 96.50 96 VAL A O 1
ATOM 732 N N . LEU A 1 97 ? 2.551 -7.376 11.753 1.00 96.38 97 LEU A N 1
ATOM 733 C CA . LEU A 1 97 ? 2.829 -8.781 11.440 1.00 96.38 97 LEU A CA 1
ATOM 734 C C . LEU A 1 97 ? 4.226 -9.212 11.909 1.00 96.38 97 LEU A C 1
ATOM 736 O O . LEU A 1 97 ? 4.391 -10.326 12.404 1.00 96.38 97 LEU A O 1
ATOM 740 N N . ASP A 1 98 ? 5.214 -8.324 11.802 1.00 97.44 98 ASP A N 1
ATOM 741 C CA . ASP A 1 98 ? 6.588 -8.554 12.262 1.00 97.44 98 ASP A CA 1
ATOM 742 C C . ASP A 1 98 ? 6.690 -8.709 13.788 1.00 97.44 98 ASP A C 1
ATOM 744 O O . ASP A 1 98 ? 7.587 -9.375 14.287 1.00 97.44 98 ASP A O 1
ATOM 748 N N . GLN A 1 99 ? 5.731 -8.168 14.543 1.00 97.12 99 GLN A N 1
ATOM 749 C CA . GLN A 1 99 ? 5.643 -8.361 15.995 1.00 97.12 99 GLN A CA 1
ATOM 750 C C . GLN A 1 99 ? 5.024 -9.709 16.405 1.00 97.12 99 GLN A C 1
ATOM 752 O O . GLN A 1 99 ? 4.924 -9.980 17.600 1.00 97.12 99 GLN A O 1
ATOM 757 N N . GLN A 1 100 ? 4.564 -10.527 15.447 1.00 93.94 100 GLN A N 1
ATOM 758 C CA . GLN A 1 100 ? 3.850 -11.792 15.681 1.00 93.94 100 GLN A CA 1
ATOM 759 C C . GLN A 1 100 ? 2.739 -11.686 16.743 1.00 93.94 100 GLN A C 1
ATOM 761 O O . GLN A 1 100 ? 2.556 -12.587 17.564 1.00 93.94 100 GLN A O 1
ATOM 766 N N . ILE A 1 101 ? 1.986 -10.581 16.746 1.00 93.88 101 ILE A N 1
ATOM 767 C CA . ILE A 1 101 ? 0.857 -10.441 17.667 1.00 93.88 101 ILE A CA 1
ATOM 768 C C . ILE A 1 101 ? -0.203 -11.512 17.382 1.00 93.88 101 ILE A C 1
ATOM 770 O O . ILE A 1 101 ? -0.440 -11.879 16.231 1.00 93.88 101 ILE A O 1
ATOM 774 N N . ASP A 1 102 ? -0.888 -11.973 18.428 1.00 95.56 102 ASP A N 1
ATOM 775 C CA . ASP A 1 102 ? -2.072 -12.809 18.250 1.00 95.56 102 ASP A CA 1
ATOM 776 C C . ASP A 1 102 ? -3.154 -12.001 17.520 1.00 95.56 102 ASP A C 1
ATOM 778 O O . ASP A 1 102 ? -3.629 -10.983 18.025 1.00 95.56 102 ASP A O 1
ATOM 782 N N . LEU A 1 103 ? -3.509 -12.439 16.311 1.00 95.75 103 LEU A N 1
ATOM 783 C CA . LEU A 1 103 ? -4.521 -11.800 15.466 1.00 95.75 103 LEU A CA 1
ATOM 784 C C . LEU A 1 103 ? -5.952 -12.160 15.886 1.00 95.75 103 LEU A C 1
ATOM 786 O O . LEU A 1 103 ? -6.897 -11.566 15.374 1.00 95.75 103 LEU A O 1
ATOM 790 N N . THR A 1 104 ? -6.117 -13.131 16.790 1.00 97.06 104 THR A N 1
ATOM 791 C CA . THR A 1 104 ? -7.421 -13.568 17.309 1.00 97.06 104 THR A CA 1
ATOM 792 C C . THR A 1 104 ? -7.827 -12.846 18.590 1.00 97.06 104 THR A C 1
ATOM 794 O O . THR A 1 104 ? -8.971 -12.966 19.024 1.00 97.06 104 THR A O 1
ATOM 797 N N . ARG A 1 105 ? -6.910 -12.076 19.186 1.00 95.50 105 ARG A N 1
ATOM 798 C CA . ARG A 1 105 ? -7.170 -11.331 20.418 1.00 95.50 105 ARG A CA 1
ATOM 799 C C . ARG A 1 105 ? -8.128 -10.166 20.178 1.00 95.50 105 ARG A C 1
ATOM 801 O O . ARG A 1 105 ? -8.029 -9.456 19.175 1.00 95.50 105 ARG A O 1
ATOM 808 N N . ASP A 1 106 ? -8.959 -9.885 21.173 1.00 96.94 106 ASP A N 1
ATOM 809 C CA . ASP A 1 106 ? -9.762 -8.668 21.186 1.00 96.94 106 ASP A CA 1
ATOM 810 C C . ASP A 1 106 ? -8.883 -7.420 21.359 1.00 96.94 106 ASP A C 1
ATOM 812 O O . ASP A 1 106 ? -7.867 -7.412 22.068 1.00 96.94 106 ASP A O 1
ATOM 816 N N . VAL A 1 107 ? -9.296 -6.335 20.705 1.00 95.25 107 VAL A N 1
ATOM 817 C CA . VAL A 1 107 ? -8.679 -5.012 20.827 1.00 95.25 107 VAL A CA 1
ATOM 818 C C . VAL A 1 107 ? -9.724 -4.054 21.380 1.00 95.25 107 VAL A C 1
ATOM 820 O O . VAL A 1 107 ? -10.749 -3.815 20.745 1.00 95.25 107 VAL A O 1
ATOM 823 N N . VAL A 1 108 ? -9.463 -3.501 22.564 1.00 96.06 108 VAL A N 1
ATOM 824 C CA . VAL A 1 108 ? -10.276 -2.421 23.136 1.00 96.06 108 VAL A CA 1
ATOM 825 C C . VAL A 1 108 ? -9.849 -1.108 22.484 1.00 96.06 108 VAL A C 1
ATOM 827 O O . VAL A 1 108 ? -8.650 -0.834 22.397 1.00 96.06 108 VAL A O 1
ATOM 830 N N . ILE A 1 109 ? -10.827 -0.340 22.002 1.00 92.69 109 ILE A N 1
ATOM 831 C CA . ILE A 1 109 ? -10.633 0.955 21.331 1.00 92.69 109 ILE A CA 1
ATOM 832 C C . ILE A 1 109 ? -10.768 2.084 22.347 1.00 92.69 109 ILE A C 1
ATOM 834 O O . ILE A 1 109 ? -11.749 2.046 23.124 1.00 92.69 109 ILE A O 1
#

Radius of gyration: 32.05 Å; chains: 1; bounding box: 71×38×80 Å

pLDDT: mean 75.04, std 22.36, range [26.84, 98.56]

Sequence (109 aa):
MCAFVAGRSLSTTLWQSSSASIDPEPVTVPSIVEETQPSNTVEPRVLDVSDLPSHRLRAEAAVVYNPKTHEIVWATDAQQQRPIASITKVMTALVVLDQQIDLTRDVVI

Foldseek 3Di:
DDDDDDDDDDDDDDDDDDDDDDDDDDDDDPDDDDPDDPPPPPDPDDADPVNDPDDPDPDQWDWDADPVVRDTPDIDPPPDDDDPPCVVVVVVVVVVVVVVDDPPDDDDD

Secondary structure (DSSP, 8-state):
---------------PPP--------PPPP------------------GGGS-------SSEEEEETTTTEEEEEESTT-----GGGHHHHHHHHHHHTT--TTS----